Protein AF-A0A8H4UIX2-F1 (afdb_monomer)

Secondary structure (DSSP, 8-state):
-TTTTTSS-TTSHHHHHHHHHHHHHHGGGG------EEEE-S-TTSTTEEE-SSS-EEEE--GGG-EEEEHHHHHSPPGGGS-HHHHHTT--PPPHHHHHHHHHHHHH-HHHHHTTS-SHHHHHHHTTTT-SSHHHHHHHHHHHHHHTT--S-HHHHHHHHHHHTTT-HHHHTT-

Radius of gyration: 17.78 Å; Cα contacts (8 Å, |Δi|>4): 207; chains: 1; bounding box: 48×32×44 Å

Sequence (175 aa):
MLIADGQLYPQFPVNAYLVYKFLKDKAIELSDDEHGFFLKHVDDKGDHLMVDEDPNIIGIIDWQMSRLVPRREAFGLSLVSADMRGLCNGSESLSANDVALSNALREKSTELASYTGDGKMRRFFWGLALETEWSSALPLANGILQAFGEKEPWDTWKEEQLRHCQGDERLLTLL

pLDDT: mean 93.21, std 4.61, range [70.75, 98.31]

Organism: NCBI:txid1053134

Nearest PDB structures (foldseek):
  6cgg-assembly4_D  TM=4.773E-01  e=1.846E+00  Staphylococcus aureus
  6c5u-assembly1_A  TM=4.135E-01  e=1.097E+00  Staphylococcus aureus
  6cgg-assembly1_A  TM=4.854E-01  e=2.158E+00  Staphylococcus aureus
  5iqh-assembly3_C  TM=4.242E-01  e=1.846E+00  Staphylococcus aureus
  4ork-assembly4_D  TM=3.827E-01  e=2.049E+00  Staphylococcus aureus

Foldseek 3Di:
DCLLVCNAQVVCSLLLVLLLVVLVVCVVVQDDPDDAWDWADQVQLCPQFDADPVRDGPDGDDCPPIDTDDLLLRLEDGNNQDPVVCLQQLHFDGHPSLVVSLVVVVVVPVVSSVSSPGCQSVLSVCPQVSDNDVVSSVSSSNSNCVSVPHDDRSVVVSVVSCVVCVVPPSSVSVD

Solvent-accessible surface area (backbone atoms only — not comparable to full-atom values): 10098 Å² total; per-residue (Å²): 101,57,38,71,70,54,75,37,48,68,80,42,32,57,65,52,47,53,54,54,50,50,49,60,67,48,48,65,81,67,58,72,94,67,92,57,71,36,84,30,70,69,77,40,64,51,84,42,55,39,62,56,98,79,74,43,81,77,44,78,58,83,66,89,69,47,43,77,32,50,59,55,67,58,50,22,50,52,57,53,36,49,45,61,70,44,47,53,63,22,50,82,72,79,26,75,47,37,53,51,50,29,51,58,34,37,78,78,34,61,71,56,22,60,37,42,78,54,57,49,61,39,41,66,74,51,51,53,72,84,45,77,45,60,82,64,23,46,32,23,49,50,28,43,42,41,64,75,70,48,80,67,56,67,69,63,46,49,57,52,50,51,64,75,42,72,83,38,67,62,57,60,77,61,113

Mean predicted aligned error: 4.04 Å

Structure (mmCIF, N/CA/C/O backbone):
data_AF-A0A8H4UIX2-F1
#
_entry.id   AF-A0A8H4UIX2-F1
#
loop_
_atom_site.group_PDB
_atom_site.id
_atom_site.type_symbol
_atom_site.label_atom_id
_atom_site.label_alt_id
_atom_site.label_comp_id
_atom_site.label_asym_id
_atom_site.label_entity_id
_atom_site.label_seq_id
_atom_site.pdbx_PDB_ins_code
_atom_site.Cartn_x
_atom_site.Cartn_y
_atom_site.Cartn_z
_atom_site.occupancy
_atom_site.B_iso_or_equiv
_atom_site.auth_seq_id
_atom_site.auth_comp_id
_atom_site.auth_asym_id
_atom_site.auth_atom_id
_atom_site.pdbx_PDB_model_num
ATOM 1 N N . MET A 1 1 ? -16.186 -9.128 7.248 1.00 71.50 1 MET A N 1
ATOM 2 C CA . MET A 1 1 ? -14.936 -8.510 6.727 1.00 71.50 1 MET A CA 1
ATOM 3 C C . MET A 1 1 ? -13.851 -9.205 7.497 1.00 71.50 1 MET A C 1
ATOM 5 O O . MET A 1 1 ? -13.981 -9.208 8.708 1.00 71.50 1 MET A O 1
ATOM 9 N N . LEU A 1 2 ? -12.828 -9.761 6.845 1.00 91.06 2 LEU A N 1
ATOM 10 C CA . LEU A 1 2 ? -11.892 -10.711 7.469 1.00 91.06 2 LEU A CA 1
ATOM 11 C C . LEU A 1 2 ? -11.348 -10.267 8.842 1.00 91.06 2 LEU A C 1
ATOM 13 O O . LEU A 1 2 ? -11.169 -11.100 9.718 1.00 91.06 2 LEU A O 1
ATOM 17 N N . ILE A 1 3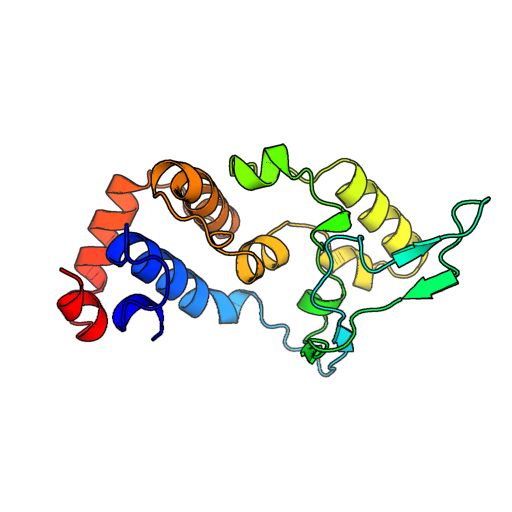 ? -11.158 -8.962 9.050 1.00 94.38 3 ILE A N 1
ATOM 18 C CA . ILE A 1 3 ? -10.761 -8.369 10.338 1.00 94.38 3 ILE A CA 1
ATOM 19 C C . ILE A 1 3 ? -11.854 -8.507 11.411 1.00 94.38 3 ILE A C 1
ATOM 21 O O . ILE A 1 3 ? -11.586 -9.002 12.498 1.00 94.38 3 ILE A O 1
ATOM 25 N N . ALA A 1 4 ? -13.094 -8.110 11.101 1.00 91.25 4 ALA A N 1
ATOM 26 C CA . ALA A 1 4 ? -14.247 -8.258 11.999 1.00 91.25 4 ALA A CA 1
ATOM 27 C C . ALA A 1 4 ? -14.544 -9.729 12.331 1.00 91.25 4 ALA A C 1
ATOM 29 O O . ALA A 1 4 ? -15.014 -10.043 13.416 1.00 91.25 4 ALA A O 1
ATOM 30 N N . ASP A 1 5 ? -14.215 -10.625 11.400 1.00 91.38 5 ASP A N 1
ATOM 31 C CA . ASP A 1 5 ? -14.394 -12.067 11.552 1.00 91.38 5 ASP A CA 1
ATOM 32 C C . ASP A 1 5 ? -13.189 -12.731 12.268 1.00 91.38 5 ASP A C 1
ATOM 34 O O . ASP A 1 5 ? -13.137 -13.955 12.375 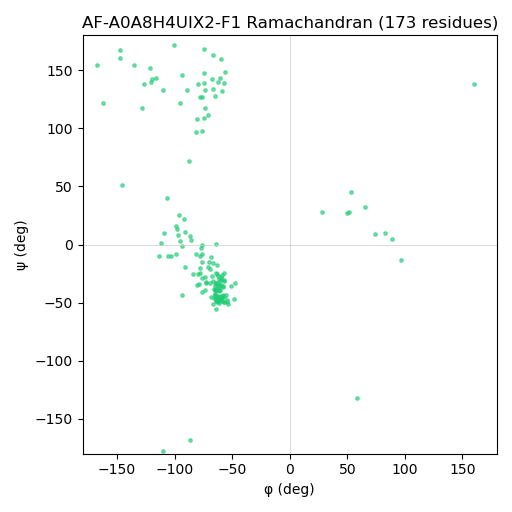1.00 91.38 5 ASP A O 1
ATOM 38 N N . GLY A 1 6 ? -12.197 -11.950 12.724 1.00 90.81 6 GLY A N 1
ATOM 39 C CA . GLY A 1 6 ? -11.020 -12.422 13.467 1.00 90.81 6 GLY A CA 1
ATOM 40 C C . GLY A 1 6 ? -9.956 -13.152 12.636 1.00 90.81 6 GLY A C 1
ATOM 41 O O . GLY A 1 6 ? -9.022 -13.716 13.200 1.00 90.81 6 GLY A O 1
ATOM 42 N N . GLN A 1 7 ? -10.071 -13.158 11.306 1.00 93.94 7 GLN A N 1
ATOM 43 C CA . GLN A 1 7 ? -9.156 -13.871 10.403 1.00 93.94 7 GLN A CA 1
ATOM 44 C C . GLN A 1 7 ? -7.892 -13.071 10.068 1.00 93.94 7 GLN A C 1
ATOM 46 O O . GLN A 1 7 ? -6.870 -13.659 9.725 1.00 93.94 7 GLN A O 1
ATOM 51 N N . LEU A 1 8 ? -7.952 -11.738 10.152 1.00 95.00 8 LEU A N 1
ATOM 52 C CA . LEU A 1 8 ? -6.812 -10.847 9.932 1.00 95.00 8 LEU A CA 1
ATOM 53 C C . LEU A 1 8 ? -6.632 -9.905 11.122 1.00 95.00 8 LEU A C 1
ATOM 55 O O . LEU A 1 8 ? -7.605 -9.341 11.617 1.00 95.00 8 LEU A O 1
ATOM 59 N N . TYR A 1 9 ? -5.376 -9.705 11.527 1.00 96.69 9 TYR A N 1
ATOM 60 C CA . TYR A 1 9 ? -4.970 -8.807 12.615 1.00 96.69 9 TYR A CA 1
ATOM 61 C C . TYR A 1 9 ? -5.684 -9.038 13.965 1.00 96.69 9 TYR A C 1
ATOM 63 O O . TYR A 1 9 ? -6.092 -8.064 14.604 1.00 96.69 9 TYR A O 1
ATOM 71 N N . PRO A 1 10 ? -5.844 -10.291 14.444 1.00 95.75 10 PRO A N 1
ATOM 72 C CA . PRO A 1 10 ? -6.593 -10.569 15.672 1.00 95.75 10 PRO A CA 1
ATOM 73 C C . PRO A 1 10 ? -5.971 -9.952 16.938 1.00 95.75 10 PRO A C 1
ATOM 75 O O . PRO A 1 10 ? -6.660 -9.809 17.942 1.00 95.75 10 PRO A O 1
ATOM 78 N N . GLN A 1 11 ? -4.695 -9.558 16.904 1.00 96.81 11 GLN A N 1
ATOM 79 C CA . GLN A 1 11 ? -3.995 -8.901 18.013 1.00 96.81 11 GLN A CA 1
ATOM 80 C C . GLN A 1 11 ? -4.354 -7.412 18.153 1.00 96.81 11 GLN A C 1
ATOM 82 O O . GLN A 1 11 ? -4.220 -6.843 19.234 1.00 96.81 11 GLN A O 1
ATOM 87 N N . PHE A 1 12 ? -4.803 -6.761 17.076 1.00 97.44 12 PHE A N 1
ATOM 88 C CA . PHE A 1 12 ? -5.169 -5.340 17.068 1.00 97.44 12 PHE A CA 1
ATOM 89 C C . PHE A 1 12 ? -6.345 -5.043 16.116 1.00 97.44 12 PHE A C 1
ATOM 91 O O . PHE A 1 12 ? -6.281 -4.116 15.300 1.00 97.44 12 PHE A O 1
ATOM 98 N N . PRO A 1 13 ? -7.460 -5.788 16.220 1.00 96.81 13 PRO A N 1
ATOM 99 C CA . PRO A 1 13 ? -8.494 -5.816 15.192 1.00 96.81 13 PRO A CA 1
ATOM 100 C C . PRO A 1 13 ? -9.185 -4.461 15.028 1.00 96.81 13 PRO A C 1
ATOM 102 O O . PRO A 1 13 ? -9.462 -4.059 13.904 1.00 96.81 13 PRO A O 1
ATOM 105 N N . VAL A 1 14 ? -9.387 -3.709 16.117 1.00 97.06 14 VAL A N 1
ATOM 106 C CA . VAL A 1 14 ? -9.952 -2.347 16.078 1.00 97.06 14 VAL A CA 1
ATOM 107 C C . VAL A 1 14 ? -9.060 -1.404 15.268 1.00 97.06 14 VAL A C 1
ATOM 109 O O . VAL A 1 14 ? -9.544 -0.714 14.376 1.00 97.06 14 VAL A O 1
ATOM 112 N N . ASN A 1 15 ? -7.751 -1.391 15.535 1.00 98.06 15 ASN A N 1
ATOM 113 C CA . ASN A 1 15 ? -6.819 -0.505 14.835 1.00 98.06 15 ASN A CA 1
ATOM 114 C C . ASN A 1 15 ? -6.765 -0.850 13.340 1.00 98.06 15 ASN A C 1
ATOM 116 O O . ASN A 1 15 ? -6.883 0.037 12.497 1.00 98.06 15 ASN A O 1
ATOM 120 N N . ALA A 1 16 ? -6.658 -2.142 13.013 1.00 97.69 16 ALA A N 1
ATOM 121 C CA . ALA A 1 16 ? -6.673 -2.599 11.629 1.00 97.69 16 ALA A CA 1
ATOM 122 C C . ALA A 1 16 ? -7.999 -2.249 10.935 1.00 97.69 16 ALA A C 1
ATOM 124 O O . ALA A 1 16 ? -7.988 -1.720 9.826 1.00 97.69 16 ALA A O 1
ATOM 125 N N . TYR A 1 17 ? -9.141 -2.477 11.591 1.00 97.38 17 TYR A N 1
ATOM 126 C CA . TYR A 1 17 ? -10.462 -2.150 11.050 1.00 97.38 17 TYR A CA 1
ATOM 127 C C . TYR A 1 17 ? -10.542 -0.681 10.632 1.00 97.38 17 TYR A C 1
ATOM 129 O O . TYR A 1 17 ? -10.968 -0.393 9.516 1.00 97.38 17 TYR A O 1
ATOM 137 N N . LEU A 1 18 ? -10.100 0.239 11.496 1.00 97.56 18 LEU A N 1
ATOM 138 C CA . LEU A 1 18 ? -10.127 1.674 11.208 1.00 97.56 18 LEU A CA 1
ATOM 139 C C . LEU A 1 18 ? -9.245 2.034 10.005 1.00 97.56 18 LEU A C 1
ATOM 141 O O . LEU A 1 18 ? -9.707 2.756 9.123 1.00 97.56 18 LEU A O 1
ATOM 145 N N . VAL A 1 19 ? -8.025 1.488 9.909 1.00 97.75 19 VAL A N 1
ATOM 146 C CA . VAL A 1 19 ? -7.137 1.722 8.751 1.00 97.75 19 VAL A CA 1
ATOM 147 C C . VAL A 1 19 ? -7.767 1.215 7.456 1.00 97.75 19 VAL A C 1
ATOM 149 O O . VAL A 1 19 ? -7.790 1.930 6.458 1.00 97.75 19 VAL A O 1
ATOM 152 N N . TYR A 1 20 ? -8.306 -0.006 7.444 1.00 96.94 20 TYR A N 1
ATOM 153 C CA . TYR A 1 20 ? -8.890 -0.573 6.226 1.00 96.94 20 TYR A CA 1
ATOM 154 C C . TYR A 1 20 ? -10.236 0.059 5.861 1.00 96.94 20 TYR A C 1
ATOM 156 O O . TYR A 1 20 ? -10.564 0.138 4.677 1.00 96.94 20 TYR A O 1
ATOM 164 N N . LYS A 1 21 ? -11.000 0.559 6.841 1.00 95.44 21 LYS A N 1
ATOM 165 C CA . LYS A 1 21 ? -12.169 1.407 6.584 1.00 95.44 21 LYS A CA 1
ATOM 166 C C . LYS A 1 21 ? -11.741 2.717 5.921 1.00 95.44 21 LYS A C 1
ATOM 168 O O . LYS A 1 21 ? -12.289 3.059 4.880 1.00 95.44 21 LYS A O 1
ATOM 173 N N . PHE A 1 22 ? -10.716 3.379 6.457 1.00 96.38 22 PHE A N 1
ATOM 174 C CA . PHE A 1 22 ? -10.146 4.588 5.865 1.00 96.38 22 PHE A CA 1
ATOM 175 C C . PHE A 1 22 ? -9.665 4.353 4.429 1.00 96.38 22 PHE A C 1
ATOM 177 O O . PHE A 1 22 ? -10.067 5.075 3.522 1.00 96.38 22 PHE A O 1
ATOM 184 N N . LEU A 1 23 ? -8.876 3.301 4.185 1.00 96.75 23 LEU A N 1
ATOM 185 C CA . LEU A 1 23 ? -8.441 2.936 2.835 1.00 96.75 23 LEU A CA 1
ATOM 186 C C . LEU A 1 23 ? -9.635 2.691 1.910 1.00 96.75 23 LEU A C 1
ATOM 188 O O . LEU A 1 23 ? -9.661 3.208 0.799 1.00 96.75 23 LEU A O 1
ATOM 192 N N . LYS A 1 24 ? -10.654 1.955 2.367 1.00 94.75 24 LYS A N 1
ATOM 193 C CA . LYS A 1 24 ? -11.873 1.729 1.585 1.00 94.75 24 LYS A CA 1
ATOM 194 C C . LYS A 1 24 ? -12.527 3.048 1.159 1.00 94.75 24 LYS A C 1
ATOM 196 O O . LYS A 1 24 ? -12.920 3.161 0.001 1.00 94.75 24 LYS A O 1
ATOM 201 N N . ASP A 1 25 ? -12.611 4.027 2.053 1.00 94.00 25 ASP A N 1
ATOM 202 C CA . ASP A 1 25 ? -13.192 5.340 1.749 1.00 94.00 25 ASP A CA 1
ATOM 203 C C . ASP A 1 25 ? -12.303 6.140 0.774 1.00 94.00 25 ASP A C 1
ATOM 205 O O . ASP A 1 25 ? -12.807 6.836 -0.109 1.00 94.00 25 ASP A O 1
ATOM 209 N N . LYS A 1 26 ? -10.977 5.966 0.853 1.00 94.62 26 LYS A N 1
ATOM 210 C CA . LYS A 1 26 ? -9.986 6.581 -0.047 1.00 94.62 26 LYS A CA 1
ATOM 211 C C . LYS A 1 26 ? -9.851 5.908 -1.413 1.00 94.62 26 LYS A C 1
ATOM 213 O O . LYS A 1 26 ? -9.229 6.483 -2.303 1.00 94.62 26 LYS A O 1
ATOM 218 N N . ALA A 1 27 ? -10.453 4.738 -1.628 1.00 92.50 27 ALA A N 1
ATOM 219 C CA . ALA A 1 27 ? -10.367 4.021 -2.902 1.00 92.50 27 ALA A CA 1
ATOM 220 C C . ALA A 1 27 ? -10.869 4.860 -4.094 1.00 92.50 27 ALA A C 1
ATOM 222 O O . ALA A 1 27 ? -10.340 4.738 -5.196 1.00 92.50 27 ALA A O 1
ATOM 223 N N . ILE A 1 28 ? -11.844 5.748 -3.867 1.00 89.06 28 ILE A N 1
ATOM 224 C CA . ILE A 1 28 ? -12.376 6.649 -4.900 1.00 89.06 28 ILE A CA 1
ATOM 225 C C . ILE A 1 28 ? -11.308 7.652 -5.364 1.00 89.06 28 ILE A C 1
ATOM 227 O O . ILE A 1 28 ? -11.206 7.907 -6.558 1.00 89.06 28 ILE A O 1
ATOM 231 N N . GLU A 1 29 ? -10.462 8.163 -4.461 1.00 89.81 29 GLU A N 1
ATOM 232 C CA . GLU A 1 29 ? -9.366 9.092 -4.803 1.00 89.81 29 GLU A CA 1
ATOM 233 C C . GLU A 1 29 ? -8.267 8.436 -5.656 1.00 89.81 29 GLU A C 1
ATOM 235 O O . GLU A 1 29 ? -7.417 9.125 -6.227 1.00 89.81 29 GLU A O 1
ATOM 240 N N . LEU A 1 30 ? -8.249 7.102 -5.701 1.00 88.50 30 LEU A N 1
ATOM 241 C CA . LEU A 1 30 ? -7.312 6.296 -6.480 1.00 88.50 30 LEU A CA 1
ATOM 242 C C . LEU A 1 30 ? -7.888 5.810 -7.809 1.00 88.50 30 LEU A C 1
ATOM 244 O O . LEU A 1 30 ? -7.147 5.252 -8.617 1.00 88.50 30 LEU A O 1
ATOM 248 N N . SER A 1 31 ? -9.186 6.012 -8.033 1.00 83.50 31 SER A N 1
ATOM 249 C CA . SER A 1 31 ? -9.820 5.701 -9.305 1.00 83.50 31 SER A CA 1
ATOM 250 C C . SER A 1 31 ? -9.411 6.737 -10.345 1.00 83.50 31 SER A C 1
ATOM 252 O O . SER A 1 31 ? -9.486 7.936 -10.088 1.00 83.50 31 SER A O 1
ATOM 254 N N . ASP A 1 32 ? -9.024 6.272 -11.529 1.00 79.06 32 ASP A N 1
ATOM 255 C CA . ASP A 1 32 ? -8.924 7.128 -12.708 1.00 79.06 32 ASP A CA 1
ATOM 256 C C . ASP A 1 32 ? -10.241 7.046 -13.489 1.00 79.06 32 ASP A C 1
ATOM 258 O O . ASP A 1 32 ? -10.850 5.976 -13.569 1.00 79.06 32 ASP A O 1
ATOM 262 N N . ASP A 1 33 ? -10.654 8.148 -14.116 1.00 75.06 33 ASP A N 1
ATOM 263 C CA . ASP A 1 33 ? -11.804 8.177 -15.038 1.00 75.06 33 ASP A CA 1
ATOM 264 C C . ASP A 1 33 ? -11.474 7.567 -16.416 1.00 75.06 33 ASP A C 1
ATOM 266 O O . ASP A 1 33 ? -12.313 7.515 -17.319 1.00 75.06 33 ASP A O 1
ATOM 270 N N . GLU A 1 34 ? -10.236 7.110 -16.611 1.00 72.00 34 GLU A N 1
ATOM 271 C CA . GLU A 1 34 ? -9.767 6.601 -17.890 1.00 72.00 34 GLU A CA 1
ATOM 272 C C . GLU A 1 34 ? -10.304 5.209 -18.224 1.00 72.00 34 GLU A C 1
ATOM 274 O O . GLU A 1 34 ? -10.328 4.277 -17.417 1.00 72.00 34 GLU A O 1
ATOM 279 N N . HIS A 1 35 ? -10.673 5.038 -19.491 1.00 70.75 35 HIS A N 1
ATOM 280 C CA . HIS A 1 35 ? -11.099 3.757 -20.027 1.00 70.75 35 HIS A CA 1
ATOM 281 C C . HIS A 1 35 ? -9.882 2.885 -20.359 1.00 70.75 35 HIS A C 1
ATOM 283 O O . HIS A 1 35 ? -9.171 3.124 -21.335 1.00 70.75 35 HIS A O 1
ATOM 289 N N . GLY A 1 36 ? -9.652 1.840 -19.567 1.00 85.56 36 GLY A N 1
ATOM 290 C CA . GLY A 1 36 ? -8.660 0.816 -19.883 1.00 85.56 36 GLY A CA 1
ATOM 291 C C . GLY A 1 36 ? -8.230 0.013 -18.666 1.00 85.56 36 GLY A C 1
ATOM 292 O O . GLY A 1 36 ? -7.979 0.565 -17.600 1.00 85.56 36 GLY A O 1
ATOM 293 N N . PHE A 1 37 ? -8.107 -1.298 -18.852 1.00 91.56 37 PHE A N 1
ATOM 294 C CA . PHE A 1 37 ? -7.550 -2.194 -17.849 1.00 91.56 37 PHE A CA 1
ATOM 295 C C . PHE A 1 37 ? -6.263 -2.822 -18.368 1.00 91.56 37 PHE A C 1
ATOM 297 O O . PHE A 1 37 ? -6.154 -3.159 -19.547 1.00 91.56 37 PHE A O 1
ATOM 304 N N . PHE A 1 38 ? -5.307 -3.000 -17.468 1.00 92.69 38 PHE A N 1
ATOM 305 C CA . PHE A 1 38 ? -3.985 -3.539 -17.753 1.00 92.69 38 PHE A CA 1
ATOM 306 C C . PHE A 1 38 ? -3.776 -4.809 -16.943 1.00 92.69 38 PHE A C 1
ATOM 308 O O . PHE A 1 38 ? -4.198 -4.887 -15.791 1.00 92.69 38 PHE A O 1
ATOM 315 N N . LEU A 1 39 ? -3.117 -5.804 -17.530 1.00 94.12 39 LEU A N 1
ATOM 316 C CA . LEU A 1 39 ? -2.697 -6.983 -16.784 1.00 94.12 39 LEU A CA 1
ATOM 317 C C . LEU A 1 39 ? -1.517 -6.601 -15.882 1.00 94.12 39 LEU A C 1
ATOM 319 O O . LEU A 1 39 ? -0.462 -6.225 -16.387 1.00 94.12 39 LEU A O 1
ATOM 323 N N . LYS A 1 40 ? -1.691 -6.707 -14.562 1.00 92.31 40 LYS A N 1
ATOM 324 C CA . LYS A 1 40 ? -0.636 -6.462 -13.572 1.00 92.31 40 LYS A CA 1
ATOM 325 C C . LYS A 1 40 ? -0.210 -7.761 -12.895 1.00 92.31 40 LYS A C 1
ATOM 327 O O . LYS A 1 40 ? -1.051 -8.528 -12.421 1.00 92.31 40 LYS A O 1
ATOM 332 N N . HIS A 1 41 ? 1.104 -7.958 -12.803 1.00 92.00 41 HIS A N 1
ATOM 333 C CA . HIS A 1 41 ? 1.709 -8.906 -11.875 1.00 92.00 41 HIS A CA 1
ATOM 334 C C . HIS A 1 41 ? 1.640 -8.307 -10.468 1.00 92.00 41 HIS A C 1
ATOM 336 O O . HIS A 1 41 ? 2.283 -7.297 -10.196 1.00 92.00 41 HIS A O 1
ATOM 342 N N . VAL A 1 42 ? 0.792 -8.856 -9.599 1.00 86.06 42 VAL A N 1
ATOM 343 C CA . VAL A 1 42 ? 0.553 -8.259 -8.271 1.00 86.06 42 VAL A CA 1
ATOM 344 C C . VAL A 1 42 ? 1.659 -8.563 -7.275 1.00 86.06 42 VAL A C 1
ATOM 346 O O . VAL A 1 42 ? 1.780 -7.857 -6.279 1.00 86.06 42 VAL A O 1
ATOM 349 N N . ASP A 1 43 ? 2.447 -9.604 -7.536 1.00 85.56 43 ASP A N 1
ATOM 350 C CA . ASP A 1 43 ? 3.584 -9.933 -6.700 1.00 85.56 43 ASP A CA 1
ATOM 351 C C . ASP A 1 43 ? 4.824 -9.160 -7.163 1.00 85.56 43 ASP A C 1
ATOM 353 O O . ASP A 1 43 ? 5.700 -9.697 -7.829 1.00 85.56 43 ASP A O 1
ATOM 357 N N . ASP A 1 44 ? 4.843 -7.850 -6.918 1.00 85.81 44 ASP A N 1
ATOM 358 C CA . ASP A 1 44 ? 5.763 -6.905 -7.561 1.00 85.81 44 ASP A CA 1
ATOM 359 C C . ASP A 1 44 ? 7.032 -6.585 -6.742 1.00 85.81 44 ASP A C 1
ATOM 361 O O . ASP A 1 44 ? 7.661 -5.545 -6.941 1.00 85.81 44 ASP A O 1
ATOM 365 N N . LYS A 1 45 ? 7.445 -7.504 -5.853 1.00 88.75 45 LYS A N 1
ATOM 366 C CA . LYS A 1 45 ? 8.651 -7.409 -4.992 1.00 88.75 45 LYS A CA 1
ATOM 367 C C . LYS A 1 45 ? 9.976 -7.790 -5.678 1.00 88.75 45 LYS A C 1
ATOM 369 O O . LYS A 1 45 ? 11.042 -7.539 -5.124 1.00 88.75 45 LYS A O 1
ATOM 374 N N . GLY A 1 46 ? 9.915 -8.321 -6.899 1.00 89.88 46 GLY A N 1
ATOM 375 C CA . GLY A 1 46 ? 11.067 -8.522 -7.793 1.00 89.88 46 GLY A CA 1
ATOM 376 C C . GLY A 1 46 ? 11.694 -9.921 -7.794 1.00 89.88 46 GLY A C 1
ATOM 377 O O . GLY A 1 46 ? 12.429 -10.239 -8.721 1.00 89.88 46 GLY A O 1
ATOM 378 N N . ASP A 1 47 ? 11.372 -10.780 -6.827 1.00 91.94 47 ASP A N 1
ATOM 379 C CA . ASP A 1 47 ? 11.832 -12.181 -6.754 1.00 91.94 47 ASP A CA 1
ATOM 380 C C . ASP A 1 47 ? 11.214 -13.104 -7.823 1.00 91.94 47 ASP A C 1
ATOM 382 O O . ASP A 1 47 ? 11.746 -14.171 -8.115 1.00 91.94 47 ASP A O 1
ATOM 386 N N . HIS A 1 48 ? 10.139 -12.652 -8.464 1.00 92.44 48 HIS A N 1
ATOM 387 C CA . HIS A 1 48 ? 9.495 -13.281 -9.618 1.00 92.44 48 HIS A CA 1
ATOM 388 C C . HIS A 1 48 ? 10.239 -13.056 -10.955 1.00 92.44 48 HIS A C 1
ATOM 390 O O . HIS A 1 48 ? 9.807 -13.567 -11.994 1.00 92.44 48 HIS A O 1
ATOM 396 N N . LEU A 1 49 ? 11.331 -12.278 -10.965 1.00 93.81 49 LEU A N 1
ATOM 397 C CA . LEU A 1 49 ? 12.135 -11.999 -12.159 1.00 93.81 49 LEU A CA 1
ATOM 398 C C . LEU A 1 49 ? 13.325 -12.960 -12.255 1.00 93.81 49 LEU A C 1
ATOM 400 O O . LEU A 1 49 ? 14.187 -12.999 -11.380 1.00 93.81 49 LEU A O 1
ATOM 404 N N . MET A 1 50 ? 13.408 -13.698 -13.360 1.00 96.06 50 MET A N 1
ATOM 405 C CA . MET A 1 50 ? 14.572 -14.524 -13.683 1.00 96.06 50 MET A CA 1
ATOM 406 C C . MET A 1 50 ? 15.582 -13.701 -14.478 1.00 96.06 50 MET A C 1
ATOM 408 O O . MET A 1 50 ? 15.204 -13.065 -15.466 1.00 96.06 50 MET A O 1
ATOM 412 N N . VAL A 1 51 ? 16.856 -13.762 -14.088 1.00 96.62 51 VAL A N 1
ATOM 413 C CA . VAL A 1 51 ? 17.953 -13.058 -14.767 1.00 96.62 51 VAL A CA 1
ATOM 414 C C . VAL A 1 51 ? 19.031 -14.017 -15.269 1.00 96.62 51 VAL A C 1
ATOM 416 O O . VAL A 1 51 ? 19.205 -15.098 -14.704 1.00 96.62 51 VAL A O 1
ATOM 419 N N . ASP A 1 52 ? 19.726 -13.634 -16.339 1.00 97.06 52 ASP A N 1
ATOM 420 C CA . ASP A 1 52 ? 20.940 -14.313 -16.808 1.00 97.06 52 ASP A CA 1
ATOM 421 C C . ASP A 1 52 ? 22.212 -13.786 -16.106 1.00 97.06 52 ASP A C 1
ATOM 423 O O . ASP A 1 52 ? 22.141 -13.089 -15.091 1.00 97.06 52 ASP A O 1
ATOM 427 N N . GLU A 1 53 ? 23.390 -14.161 -16.619 1.00 97.12 53 GLU A N 1
ATOM 428 C CA . GLU A 1 53 ? 24.694 -13.721 -16.097 1.00 97.12 53 GLU A CA 1
ATOM 429 C C . GLU A 1 53 ? 24.973 -12.222 -16.345 1.00 97.12 53 GLU A C 1
ATOM 431 O O . GLU A 1 53 ? 25.777 -11.629 -15.624 1.00 97.12 53 GLU A O 1
ATOM 436 N N . ASP A 1 54 ? 24.282 -11.608 -17.315 1.00 96.06 54 ASP A N 1
ATOM 437 C CA . ASP A 1 54 ? 24.425 -10.216 -17.767 1.00 96.06 54 ASP A CA 1
ATOM 438 C C . ASP A 1 54 ? 23.236 -9.332 -17.302 1.00 96.06 54 ASP A C 1
ATOM 440 O O . ASP A 1 54 ? 22.813 -8.399 -17.989 1.00 96.06 54 ASP A O 1
ATOM 444 N N . PRO A 1 55 ? 22.760 -9.536 -16.064 1.00 91.12 55 PRO A N 1
ATOM 445 C CA . PRO A 1 55 ? 21.482 -9.065 -15.501 1.00 91.12 55 PRO A CA 1
ATOM 446 C C . PRO A 1 55 ? 20.269 -8.829 -16.417 1.00 91.12 55 PRO A C 1
ATOM 448 O O . PRO A 1 55 ? 19.406 -8.010 -16.078 1.00 91.12 55 PRO A O 1
ATOM 451 N N . ASN A 1 56 ? 20.138 -9.523 -17.547 1.00 95.56 56 ASN A N 1
ATOM 452 C CA . ASN A 1 56 ? 18.968 -9.365 -18.407 1.00 95.56 56 ASN A CA 1
ATOM 453 C C . ASN A 1 56 ? 17.796 -10.161 -17.842 1.00 95.56 56 ASN A C 1
ATOM 455 O O . ASN A 1 56 ? 17.956 -11.312 -17.444 1.00 95.56 56 ASN A O 1
ATOM 459 N N . ILE A 1 57 ? 16.594 -9.583 -17.865 1.00 95.06 57 ILE A N 1
ATOM 460 C CA . ILE A 1 57 ? 15.371 -10.308 -17.502 1.00 95.06 57 ILE A CA 1
ATOM 461 C C . ILE A 1 57 ? 15.066 -11.331 -18.605 1.00 95.06 57 ILE A C 1
ATOM 463 O O . ILE A 1 57 ? 14.693 -10.956 -19.717 1.00 95.06 57 ILE A O 1
ATOM 467 N N . ILE A 1 58 ? 15.196 -12.619 -18.286 1.00 97.56 58 ILE A N 1
ATOM 468 C CA . ILE A 1 58 ? 14.960 -13.746 -19.207 1.00 97.56 58 ILE A CA 1
ATOM 469 C C . ILE A 1 58 ? 13.622 -14.454 -18.969 1.00 97.56 58 ILE A C 1
ATOM 471 O O . ILE A 1 58 ? 13.202 -15.282 -19.777 1.00 97.56 58 ILE A O 1
ATOM 475 N N . GLY A 1 59 ? 12.937 -14.139 -17.871 1.00 95.94 59 GLY A N 1
ATOM 476 C CA . GLY A 1 59 ? 11.653 -14.742 -17.536 1.00 95.94 59 GLY A CA 1
ATOM 477 C C . GLY A 1 59 ? 10.928 -14.009 -16.414 1.00 95.94 59 GLY A C 1
ATOM 478 O O . GLY A 1 59 ? 11.549 -13.357 -15.577 1.00 95.94 59 GLY A O 1
ATOM 479 N N . ILE A 1 60 ? 9.601 -14.138 -16.413 1.00 95.06 60 ILE A N 1
ATOM 480 C CA . ILE A 1 60 ? 8.705 -13.640 -15.365 1.00 95.06 60 ILE A CA 1
ATOM 481 C C . ILE A 1 60 ? 7.815 -14.814 -14.955 1.00 95.06 60 ILE A C 1
ATOM 483 O O . ILE A 1 60 ? 7.076 -15.337 -15.795 1.00 95.06 60 ILE A O 1
ATOM 487 N N . ILE A 1 61 ? 7.908 -15.243 -13.699 1.00 94.75 61 ILE A N 1
ATOM 488 C CA . ILE A 1 61 ? 7.161 -16.386 -13.144 1.00 94.75 61 ILE A CA 1
ATOM 489 C C . ILE A 1 61 ? 6.098 -15.916 -12.139 1.00 94.75 61 ILE A C 1
ATOM 491 O O . ILE A 1 61 ? 5.910 -14.721 -11.983 1.00 94.75 61 ILE A O 1
ATOM 495 N N . ASP A 1 62 ? 5.369 -16.844 -11.508 1.00 93.62 62 ASP A N 1
ATOM 496 C CA . ASP A 1 62 ? 4.392 -16.575 -10.432 1.00 93.62 62 ASP A CA 1
ATOM 497 C C . ASP A 1 62 ? 3.136 -15.753 -10.797 1.00 93.62 62 ASP A C 1
ATOM 499 O O . ASP A 1 62 ? 2.485 -15.123 -9.964 1.00 93.62 62 ASP A O 1
ATOM 503 N N . TRP A 1 63 ? 2.660 -15.906 -12.036 1.00 93.19 63 TRP A N 1
ATOM 504 C CA . TRP A 1 63 ? 1.460 -15.238 -12.572 1.00 93.19 63 TRP A CA 1
ATOM 505 C C . TRP A 1 63 ? 0.106 -15.596 -11.918 1.00 93.19 63 TRP A C 1
ATOM 507 O O . TRP A 1 63 ? -0.928 -15.067 -12.337 1.00 93.19 63 TRP A O 1
ATOM 517 N N . GLN A 1 64 ? 0.069 -16.477 -10.910 1.00 92.81 64 GLN A N 1
ATOM 518 C CA . GLN A 1 64 ? -1.162 -17.048 -10.333 1.00 92.81 64 GLN A CA 1
ATOM 519 C C . GLN A 1 64 ? -2.135 -16.001 -9.764 1.00 92.81 64 GLN A C 1
ATOM 521 O O . GLN A 1 64 ? -3.337 -16.250 -9.730 1.00 92.81 64 GLN A O 1
ATOM 526 N N . MET A 1 65 ? -1.626 -14.839 -9.345 1.00 88.94 65 MET A N 1
ATOM 527 C CA . MET A 1 65 ? -2.423 -13.749 -8.763 1.00 88.94 65 MET A CA 1
ATOM 528 C C . MET A 1 65 ? -2.554 -12.531 -9.688 1.00 88.94 65 MET A C 1
ATOM 530 O O . MET A 1 65 ? -3.014 -11.469 -9.265 1.00 88.94 65 MET A O 1
ATOM 534 N N . SER A 1 66 ? -2.139 -12.657 -10.951 1.00 93.12 66 SER A N 1
ATOM 535 C CA . SER A 1 66 ? -2.270 -11.569 -11.918 1.00 93.12 66 SER A CA 1
ATOM 536 C C . SER A 1 66 ? -3.731 -11.164 -12.122 1.00 93.12 66 SER A C 1
ATOM 538 O O . SER A 1 66 ? -4.645 -11.990 -12.097 1.00 93.12 66 SER A O 1
ATOM 540 N N . ARG A 1 67 ? -3.963 -9.862 -12.300 1.00 93.81 67 ARG A N 1
ATOM 541 C CA . ARG A 1 67 ? -5.314 -9.315 -12.475 1.00 93.81 67 ARG A CA 1
ATOM 542 C C . ARG A 1 67 ? -5.330 -8.108 -13.395 1.00 93.81 67 ARG A C 1
ATOM 544 O O . ARG A 1 67 ? -4.307 -7.466 -13.623 1.00 93.81 67 ARG A O 1
ATOM 551 N N . LEU A 1 68 ? -6.519 -7.816 -13.912 1.00 93.62 68 LEU A N 1
ATOM 552 C CA . LEU A 1 68 ? -6.799 -6.590 -14.643 1.00 93.62 68 LEU A CA 1
ATOM 553 C C . LEU A 1 68 ? -6.979 -5.437 -13.656 1.00 93.62 68 LEU A C 1
ATOM 555 O O . LEU A 1 68 ? -7.770 -5.542 -12.718 1.00 93.62 68 LEU A O 1
ATOM 559 N N . VAL A 1 69 ? -6.239 -4.352 -13.867 1.00 91.81 69 VAL A N 1
ATOM 560 C CA . VAL A 1 69 ? -6.214 -3.195 -12.967 1.00 91.81 69 VAL A CA 1
ATOM 561 C C . VAL A 1 69 ? -6.301 -1.878 -13.742 1.00 91.81 69 VAL A C 1
ATOM 563 O O . VAL A 1 69 ? -5.909 -1.843 -14.914 1.00 91.81 69 VAL A O 1
ATOM 566 N N . PRO A 1 70 ? -6.800 -0.793 -13.123 1.00 91.00 70 PRO A N 1
ATOM 567 C CA . PRO A 1 70 ? -6.753 0.543 -13.712 1.00 91.00 70 PRO A CA 1
ATOM 568 C C . PRO A 1 70 ? -5.319 1.005 -13.987 1.00 91.00 70 PRO A C 1
ATOM 570 O O . PRO A 1 70 ? -4.361 0.522 -13.375 1.00 91.00 70 PRO A O 1
ATOM 573 N N . ARG A 1 71 ? -5.171 1.985 -14.882 1.00 90.69 71 ARG A N 1
ATOM 574 C CA . ARG A 1 71 ? -3.866 2.492 -15.329 1.00 90.69 71 ARG A CA 1
ATOM 575 C C . ARG A 1 71 ? -2.971 2.931 -14.171 1.00 90.69 71 ARG A C 1
ATOM 577 O O . ARG A 1 71 ? -1.842 2.451 -14.072 1.00 90.69 71 ARG A O 1
ATOM 584 N N . ARG A 1 72 ? -3.484 3.750 -13.249 1.00 91.25 72 ARG A N 1
ATOM 585 C CA . ARG A 1 72 ? -2.734 4.189 -12.066 1.00 91.25 72 ARG A CA 1
ATOM 586 C C . ARG A 1 72 ? -2.223 3.061 -11.184 1.00 91.25 72 ARG A C 1
ATOM 588 O O . ARG A 1 72 ? -1.172 3.206 -10.569 1.00 91.25 72 ARG A O 1
ATOM 595 N N . GLU A 1 73 ? -2.913 1.926 -11.124 1.00 91.50 73 GLU A N 1
ATOM 596 C CA . GLU A 1 73 ? -2.400 0.768 -10.393 1.00 91.50 73 GLU A CA 1
ATOM 597 C C . GLU A 1 73 ? -1.298 0.041 -11.168 1.00 91.50 73 GLU A C 1
ATOM 599 O O . GLU A 1 73 ? -0.312 -0.400 -10.570 1.00 91.50 73 GLU A O 1
ATOM 604 N N . ALA A 1 74 ? -1.468 -0.098 -12.482 1.00 91.62 74 ALA A N 1
ATOM 605 C CA . ALA A 1 74 ? -0.527 -0.798 -13.350 1.00 91.62 74 ALA A CA 1
ATOM 606 C C . ALA A 1 74 ? 0.834 -0.100 -13.438 1.00 91.62 74 ALA A C 1
ATOM 608 O O . ALA A 1 74 ? 1.859 -0.775 -13.458 1.00 91.62 74 ALA A O 1
ATOM 609 N N . PHE A 1 75 ? 0.831 1.234 -13.480 1.00 91.25 75 PHE A N 1
ATOM 610 C CA . PHE A 1 75 ? 2.034 2.053 -13.674 1.00 91.25 75 PHE A CA 1
ATOM 611 C C . PHE A 1 75 ? 2.433 2.865 -12.438 1.00 91.25 75 PHE A C 1
ATOM 613 O O . PHE A 1 75 ? 3.409 3.613 -12.476 1.00 91.25 75 PHE A O 1
ATOM 620 N N . GLY A 1 76 ? 1.689 2.718 -11.340 1.00 92.19 76 GLY A N 1
ATOM 621 C CA . GLY A 1 76 ? 2.091 3.227 -10.038 1.00 92.19 76 GLY A CA 1
ATOM 622 C C . GLY A 1 76 ? 3.317 2.492 -9.496 1.00 92.19 76 GLY A C 1
ATOM 623 O O . GLY A 1 76 ? 3.673 1.400 -9.941 1.00 92.19 76 GLY A O 1
ATOM 624 N N . LEU A 1 77 ? 3.961 3.099 -8.504 1.00 94.06 77 LEU A N 1
ATOM 625 C CA . LEU A 1 77 ? 5.145 2.537 -7.861 1.00 94.06 77 LEU A CA 1
ATOM 626 C C . LEU A 1 77 ? 4.872 1.149 -7.234 1.00 94.06 77 LEU A C 1
ATOM 628 O O . LEU A 1 77 ? 3.905 0.978 -6.491 1.00 94.06 77 LEU A O 1
ATOM 632 N N . SER A 1 78 ? 5.753 0.180 -7.499 1.00 90.31 78 SER A N 1
ATOM 633 C CA . SER A 1 78 ? 5.699 -1.225 -7.038 1.00 90.31 78 SER A CA 1
ATOM 634 C C . SER A 1 78 ? 6.617 -1.486 -5.840 1.00 90.31 78 SER A C 1
ATOM 636 O O . SER A 1 78 ? 7.400 -0.613 -5.477 1.00 90.31 78 SER A O 1
ATOM 638 N N . LEU A 1 79 ? 6.570 -2.653 -5.191 1.00 92.88 79 LEU A N 1
ATOM 639 C CA . LEU A 1 79 ? 7.475 -2.943 -4.066 1.00 92.88 79 LEU A CA 1
ATOM 640 C C . LEU A 1 79 ? 8.953 -3.054 -4.478 1.00 92.88 79 LEU A C 1
ATOM 642 O O . LEU A 1 79 ? 9.815 -2.646 -3.704 1.00 92.88 79 LEU A O 1
ATOM 646 N N . VAL A 1 80 ? 9.265 -3.519 -5.693 1.00 92.75 80 VAL A N 1
ATOM 647 C CA . VAL A 1 80 ? 10.656 -3.695 -6.165 1.00 92.75 80 VAL A CA 1
ATOM 648 C C . VAL A 1 80 ? 11.470 -2.394 -6.178 1.00 92.75 80 VAL A C 1
ATOM 650 O O . VAL A 1 80 ? 12.682 -2.418 -5.972 1.00 92.75 80 VAL A O 1
ATOM 653 N N . SER A 1 81 ? 10.826 -1.240 -6.382 1.00 94.44 81 SER A N 1
ATOM 654 C CA . SER A 1 81 ? 11.504 0.059 -6.355 1.00 94.44 81 SER A CA 1
ATOM 655 C C . SER A 1 81 ? 11.462 0.737 -4.981 1.00 94.44 81 SER A C 1
ATOM 657 O O . SER A 1 81 ? 12.040 1.806 -4.818 1.00 94.44 81 SER A O 1
ATOM 659 N N . ALA A 1 82 ? 10.826 0.151 -3.966 1.00 95.31 82 ALA A N 1
ATOM 660 C CA . ALA A 1 82 ? 10.710 0.769 -2.649 1.00 95.31 82 ALA A CA 1
ATOM 661 C C . ALA A 1 82 ? 12.025 0.718 -1.846 1.00 95.31 82 ALA A C 1
ATOM 663 O O . ALA A 1 82 ? 12.762 -0.265 -1.882 1.00 95.31 82 ALA A O 1
ATOM 664 N N . ASP A 1 83 ? 12.274 1.740 -1.019 1.00 95.38 83 ASP A N 1
ATOM 665 C CA . ASP A 1 83 ? 13.126 1.562 0.163 1.00 95.38 83 ASP A CA 1
ATOM 666 C C . ASP A 1 83 ? 12.298 0.836 1.226 1.00 95.38 83 ASP A C 1
ATOM 668 O O . ASP A 1 83 ? 11.508 1.459 1.934 1.00 95.38 83 ASP A O 1
ATOM 672 N N . MET A 1 84 ? 12.458 -0.485 1.326 1.00 93.38 84 MET A N 1
ATOM 673 C CA . MET A 1 84 ? 11.668 -1.305 2.248 1.00 93.38 84 MET A CA 1
ATOM 674 C C . MET A 1 84 ? 11.820 -0.864 3.702 1.00 93.38 84 MET A C 1
ATOM 676 O O . MET A 1 84 ? 10.841 -0.858 4.444 1.00 93.38 84 MET A O 1
ATOM 680 N N . ARG A 1 85 ? 13.015 -0.429 4.119 1.00 94.88 85 ARG A N 1
ATOM 681 C CA . ARG A 1 85 ? 13.224 0.043 5.491 1.00 94.88 85 ARG A CA 1
ATOM 682 C C . ARG A 1 85 ? 12.474 1.348 5.728 1.00 94.88 85 ARG A C 1
ATOM 684 O O . ARG A 1 85 ? 11.831 1.494 6.766 1.00 94.88 85 ARG A O 1
ATOM 691 N N . GLY A 1 86 ? 12.554 2.292 4.795 1.00 95.44 86 GLY A N 1
ATOM 692 C CA . GLY A 1 86 ? 11.790 3.536 4.854 1.00 95.44 86 GLY A CA 1
ATOM 693 C C . GLY A 1 86 ? 10.282 3.278 4.852 1.00 95.44 86 GLY A C 1
ATOM 694 O O . GLY A 1 86 ? 9.566 3.814 5.695 1.00 95.44 86 GLY A O 1
ATOM 695 N N . LEU A 1 87 ? 9.813 2.399 3.965 1.00 94.81 87 LEU A N 1
ATOM 696 C CA . LEU A 1 87 ? 8.404 2.054 3.802 1.00 94.81 87 LEU A CA 1
ATOM 697 C C . LEU A 1 87 ? 7.825 1.405 5.071 1.00 94.81 87 LEU A C 1
ATOM 699 O O . LEU A 1 87 ? 6.794 1.879 5.555 1.00 94.81 87 LEU A O 1
ATOM 703 N N . CYS A 1 88 ? 8.518 0.409 5.649 1.00 95.00 88 CYS A N 1
ATOM 704 C CA . CYS A 1 88 ? 8.165 -0.223 6.929 1.00 95.00 88 CYS A CA 1
ATOM 705 C C . CYS A 1 88 ? 8.111 0.783 8.085 1.00 95.00 88 CYS A C 1
ATOM 707 O O . CYS A 1 88 ? 7.268 0.660 8.962 1.00 95.00 88 CYS A O 1
ATOM 709 N N . ASN A 1 89 ? 8.987 1.791 8.080 1.00 95.81 89 ASN A N 1
ATOM 710 C CA . ASN A 1 89 ? 9.035 2.833 9.110 1.00 95.81 89 ASN A CA 1
ATOM 711 C C . ASN A 1 89 ? 8.089 4.016 8.835 1.00 95.81 89 ASN A C 1
ATOM 713 O O . ASN A 1 89 ? 8.150 5.017 9.545 1.00 95.81 89 ASN A O 1
ATOM 717 N N . GLY A 1 90 ? 7.227 3.927 7.818 1.00 93.75 90 GLY A N 1
ATOM 718 C CA . GLY A 1 90 ? 6.234 4.960 7.519 1.00 93.75 90 GLY A CA 1
ATOM 719 C C . GLY A 1 90 ? 6.744 6.155 6.706 1.00 93.75 90 GLY A C 1
ATOM 720 O O . GLY A 1 90 ? 5.998 7.108 6.538 1.00 93.75 90 GLY A O 1
ATOM 721 N N . SER A 1 91 ? 7.959 6.117 6.147 1.00 92.62 91 SER A N 1
ATOM 722 C CA . SER A 1 91 ? 8.531 7.245 5.390 1.00 92.62 91 SER A CA 1
ATOM 723 C C . SER A 1 91 ? 7.766 7.560 4.101 1.00 92.62 91 SER A C 1
ATOM 725 O O . SER A 1 91 ? 7.593 6.694 3.244 1.00 92.62 91 SER A O 1
ATOM 727 N N . GLU A 1 92 ? 7.367 8.812 3.902 1.00 85.19 92 GLU A N 1
ATOM 728 C CA . GLU A 1 92 ? 6.701 9.271 2.673 1.00 85.19 92 GLU A CA 1
ATOM 729 C C . GLU A 1 92 ? 7.648 9.449 1.474 1.00 85.19 92 GLU A C 1
ATOM 731 O O . GLU A 1 92 ? 7.195 9.579 0.337 1.00 85.19 92 GLU A O 1
ATOM 736 N N . SER A 1 93 ? 8.961 9.476 1.708 1.00 89.62 93 SER A N 1
ATOM 737 C CA . SER A 1 93 ? 9.945 9.787 0.672 1.00 89.62 93 SER A CA 1
ATOM 738 C C . SER A 1 93 ? 10.010 8.713 -0.413 1.00 89.62 93 SER A C 1
ATOM 740 O O . SER A 1 93 ? 10.153 7.527 -0.107 1.00 89.62 93 SER A O 1
ATOM 742 N N . LEU A 1 94 ? 10.026 9.140 -1.677 1.00 94.44 94 LEU A N 1
ATOM 743 C CA . LEU A 1 94 ? 10.385 8.269 -2.794 1.00 94.44 94 LEU A CA 1
ATOM 744 C C . LEU A 1 94 ? 11.830 7.785 -2.651 1.00 94.44 94 LEU A C 1
ATOM 746 O O . LEU A 1 94 ? 12.718 8.550 -2.265 1.00 94.44 94 LEU A O 1
ATOM 750 N N . SER A 1 95 ? 12.068 6.516 -2.972 1.00 96.06 95 SER A N 1
ATOM 751 C CA . SER A 1 95 ? 13.418 5.955 -2.967 1.00 96.06 95 SER A CA 1
ATOM 752 C C . SER A 1 95 ? 14.232 6.443 -4.178 1.00 96.06 95 SER A C 1
ATOM 754 O O . SER A 1 95 ? 13.692 6.956 -5.161 1.00 96.06 95 SER A O 1
ATOM 756 N N . ALA A 1 96 ? 15.547 6.208 -4.166 1.00 96.50 96 ALA A N 1
ATOM 757 C CA . ALA A 1 96 ? 16.376 6.429 -5.354 1.00 96.50 96 ALA A CA 1
ATOM 758 C C . ALA A 1 96 ? 15.921 5.572 -6.556 1.00 96.50 96 ALA A C 1
ATOM 760 O O . ALA A 1 96 ? 15.953 6.042 -7.693 1.00 96.50 96 ALA A O 1
ATOM 761 N N . ASN A 1 97 ? 15.446 4.348 -6.303 1.00 95.88 97 ASN A N 1
ATOM 762 C CA . ASN A 1 97 ? 14.935 3.450 -7.339 1.00 95.88 97 ASN A CA 1
ATOM 763 C C . ASN A 1 97 ? 13.571 3.910 -7.872 1.00 95.88 97 ASN A C 1
ATOM 765 O O . ASN A 1 97 ? 13.313 3.762 -9.062 1.00 95.88 97 ASN A O 1
ATOM 769 N N . ASP A 1 98 ? 12.725 4.518 -7.034 1.00 96.50 98 ASP A N 1
ATOM 770 C CA . ASP A 1 98 ? 11.463 5.137 -7.463 1.00 96.50 98 ASP A CA 1
ATOM 771 C C . ASP A 1 98 ? 11.726 6.279 -8.443 1.00 96.50 98 ASP A C 1
ATOM 773 O O . ASP A 1 98 ? 11.108 6.360 -9.505 1.00 96.50 98 ASP A O 1
ATOM 777 N N . VAL A 1 99 ? 12.703 7.131 -8.120 1.00 96.25 99 VAL A N 1
ATOM 778 C CA . VAL A 1 99 ? 13.126 8.229 -8.996 1.00 96.25 99 VAL A CA 1
ATOM 779 C C . VAL A 1 99 ? 13.730 7.692 -10.297 1.00 96.25 99 VAL A C 1
ATOM 781 O O . VAL A 1 99 ? 13.406 8.196 -11.374 1.00 96.25 99 VAL A O 1
ATOM 784 N N . ALA A 1 100 ? 14.568 6.655 -10.227 1.00 95.75 100 ALA A N 1
ATOM 785 C CA . ALA A 1 100 ? 15.142 6.022 -11.414 1.00 95.75 100 ALA A CA 1
ATOM 786 C C . ALA A 1 100 ? 14.057 5.420 -12.326 1.00 95.75 100 ALA A C 1
ATOM 788 O O . ALA A 1 100 ? 14.075 5.660 -13.534 1.00 95.75 100 ALA A O 1
ATOM 789 N N . LEU A 1 101 ? 13.078 4.713 -11.751 1.00 93.75 101 LEU A N 1
ATOM 790 C CA . LEU A 1 101 ? 11.936 4.157 -12.477 1.00 93.75 101 LEU A CA 1
ATOM 791 C C . LEU A 1 101 ? 11.095 5.261 -13.125 1.00 93.75 101 LEU A C 1
ATOM 793 O O . LEU A 1 101 ? 10.764 5.168 -14.305 1.00 93.75 101 LEU A O 1
ATOM 797 N N . SER A 1 102 ? 10.797 6.330 -12.384 1.00 95.31 102 SER A N 1
ATOM 798 C CA . SER A 1 102 ? 10.055 7.483 -12.902 1.00 95.31 102 SER A CA 1
ATOM 799 C C . SER A 1 102 ? 10.747 8.125 -14.108 1.00 95.31 102 SER A C 1
ATOM 801 O O . SER A 1 102 ? 10.100 8.432 -15.112 1.00 95.31 102 SER A O 1
ATOM 803 N N . ASN A 1 103 ? 12.072 8.287 -14.047 1.00 95.81 103 ASN A N 1
ATOM 804 C CA . ASN A 1 103 ? 12.861 8.835 -15.149 1.00 95.81 103 ASN A CA 1
ATOM 805 C 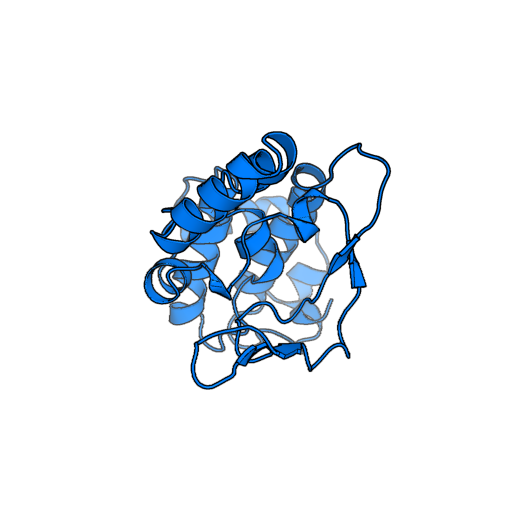C . ASN A 1 103 ? 12.860 7.905 -16.369 1.00 95.81 103 ASN A C 1
ATOM 807 O O . ASN A 1 103 ? 12.585 8.363 -17.477 1.00 95.81 103 ASN A O 1
ATOM 811 N N . ALA A 1 104 ? 13.078 6.602 -16.168 1.00 94.00 104 ALA A N 1
ATOM 812 C CA . ALA A 1 104 ? 13.046 5.618 -17.248 1.00 94.00 104 ALA A CA 1
ATOM 813 C C . ALA A 1 104 ? 11.667 5.545 -17.928 1.00 94.00 104 ALA A C 1
ATOM 815 O O . ALA A 1 104 ? 11.573 5.479 -19.154 1.00 94.00 104 ALA A O 1
ATOM 816 N N . LEU A 1 105 ? 10.579 5.616 -17.151 1.00 93.44 105 LEU A N 1
ATOM 817 C CA . LEU A 1 105 ? 9.223 5.696 -17.697 1.00 93.44 105 LEU A CA 1
ATOM 818 C C . LEU A 1 105 ? 9.013 6.986 -18.483 1.00 93.44 105 LEU A C 1
ATOM 820 O O . LEU A 1 105 ? 8.407 6.943 -19.548 1.00 93.44 105 LEU A O 1
ATOM 824 N N . ARG A 1 106 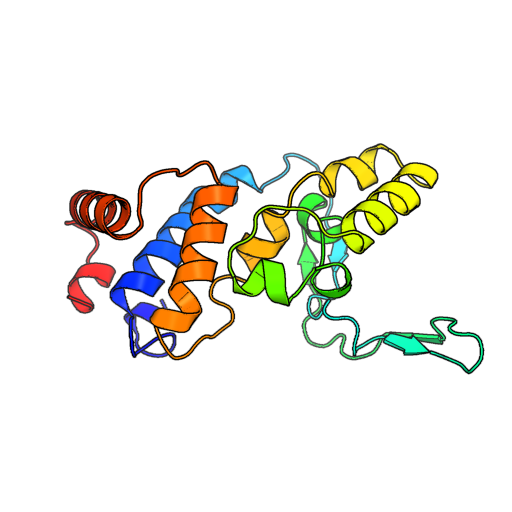? 9.545 8.117 -18.013 1.00 95.75 106 ARG A N 1
ATOM 825 C CA . ARG A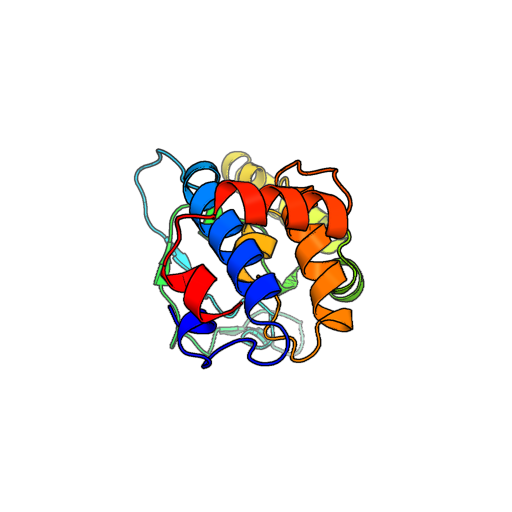 1 106 ? 9.388 9.422 -18.670 1.00 95.75 106 ARG A CA 1
ATOM 826 C C . ARG A 1 106 ? 10.026 9.464 -20.052 1.00 95.75 106 ARG A C 1
ATOM 828 O O . ARG A 1 106 ? 9.473 10.100 -20.944 1.00 95.75 106 ARG A O 1
ATOM 835 N N . GLU A 1 107 ? 11.142 8.764 -20.242 1.00 95.38 107 GLU A N 1
ATOM 836 C CA . GLU A 1 107 ? 11.777 8.590 -21.555 1.00 95.38 107 GLU A CA 1
ATOM 837 C C . GLU A 1 107 ? 10.897 7.803 -22.541 1.00 95.38 107 GLU A C 1
ATOM 839 O O . GLU A 1 107 ? 11.037 7.958 -23.754 1.00 95.38 107 GLU A O 1
ATOM 844 N N . LYS A 1 108 ? 9.979 6.965 -22.039 1.00 92.50 108 LYS A N 1
ATOM 845 C CA . LYS A 1 108 ? 9.027 6.193 -22.854 1.00 92.50 108 LYS A CA 1
ATOM 846 C C . LYS A 1 108 ? 7.692 6.908 -23.035 1.00 92.50 108 LYS A C 1
ATOM 848 O O . LYS A 1 108 ? 7.133 6.892 -24.127 1.00 92.50 108 LYS A O 1
ATOM 853 N N . SER A 1 109 ? 7.165 7.490 -21.964 1.00 93.19 109 SER A N 1
ATOM 854 C CA . SER A 1 109 ? 5.901 8.214 -21.921 1.00 93.19 109 SER A CA 1
ATOM 855 C C . SER A 1 109 ? 5.839 9.098 -20.676 1.00 93.19 109 SER A C 1
ATOM 857 O O . SER A 1 109 ? 5.886 8.627 -19.537 1.00 93.19 109 SER A O 1
ATOM 859 N N . THR A 1 110 ? 5.670 10.400 -20.893 1.00 93.06 110 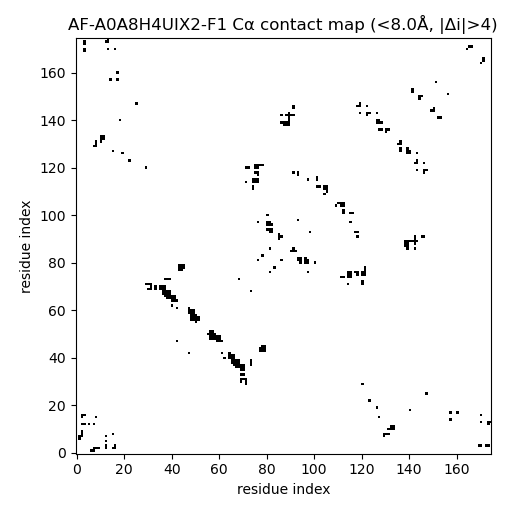THR A N 1
ATOM 860 C CA . THR A 1 110 ? 5.449 11.377 -19.820 1.00 93.06 110 THR A CA 1
ATOM 861 C C . THR A 1 110 ? 4.155 11.109 -19.052 1.00 93.06 110 THR A C 1
ATOM 863 O O . THR A 1 110 ? 4.110 11.337 -17.846 1.00 93.06 110 THR A O 1
ATOM 866 N N . GLU A 1 111 ? 3.131 10.593 -19.733 1.00 91.06 111 GLU A N 1
ATOM 867 C CA . GLU A 1 111 ? 1.855 10.192 -19.139 1.00 91.06 111 GLU A CA 1
ATOM 868 C C . GLU A 1 111 ? 2.053 9.042 -18.148 1.00 91.06 111 GLU A C 1
ATOM 870 O O . GLU A 1 111 ? 1.639 9.152 -16.998 1.00 91.06 111 GLU A O 1
ATOM 875 N N . LEU A 1 112 ? 2.778 7.985 -18.533 1.00 89.81 112 LEU A N 1
ATOM 876 C CA . LEU A 1 112 ? 3.031 6.850 -17.635 1.00 89.81 112 LEU A CA 1
ATOM 877 C C . LEU A 1 112 ? 3.862 7.257 -16.417 1.00 89.81 112 LEU A C 1
ATOM 879 O O . LEU A 1 112 ? 3.582 6.829 -15.300 1.00 89.81 112 LEU A O 1
ATOM 883 N N . ALA A 1 113 ? 4.855 8.127 -16.611 1.00 93.19 113 ALA A N 1
ATOM 884 C CA . ALA A 1 113 ? 5.656 8.635 -15.505 1.00 93.19 113 ALA A CA 1
ATOM 885 C C . ALA A 1 113 ? 4.829 9.444 -14.492 1.00 93.19 113 ALA A C 1
ATOM 887 O O . ALA A 1 113 ? 5.210 9.505 -13.322 1.00 93.19 113 ALA A O 1
ATOM 888 N N . 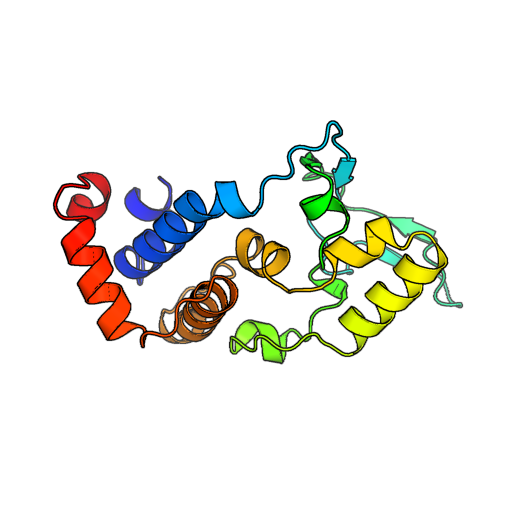SER A 1 114 ? 3.697 10.036 -14.891 1.00 92.75 114 SER A N 1
ATOM 889 C CA . SER A 1 114 ? 2.850 10.815 -13.978 1.00 92.75 114 SER A CA 1
ATOM 890 C C . SER A 1 114 ? 2.279 9.983 -12.819 1.00 92.75 114 SER A C 1
ATOM 892 O O . SER A 1 114 ? 2.108 10.509 -11.721 1.00 92.75 114 SER A O 1
ATOM 894 N N . TYR A 1 115 ? 2.108 8.668 -13.005 1.00 92.50 115 TYR A N 1
ATOM 895 C CA . TYR A 1 115 ? 1.623 7.751 -11.965 1.00 92.50 115 TYR A CA 1
ATOM 896 C C . TYR A 1 115 ? 2.673 7.396 -10.903 1.00 92.50 115 TYR A C 1
ATOM 898 O O . TYR A 1 115 ? 2.339 6.787 -9.889 1.00 92.50 115 TYR A O 1
ATOM 906 N N . THR A 1 116 ? 3.932 7.798 -11.097 1.00 94.19 116 THR A N 1
ATOM 907 C CA . THR A 1 116 ? 5.035 7.522 -10.156 1.00 94.19 116 THR A CA 1
ATOM 908 C C . THR A 1 116 ? 5.335 8.677 -9.197 1.00 94.19 116 THR A C 1
ATOM 910 O O . THR A 1 116 ? 6.330 8.644 -8.478 1.00 94.19 116 THR A O 1
ATOM 913 N N . GLY A 1 117 ? 4.493 9.718 -9.189 1.00 91.38 117 GLY A N 1
ATOM 914 C CA . GLY A 1 117 ? 4.722 10.940 -8.412 1.00 91.38 117 GLY A CA 1
ATOM 915 C C . GLY A 1 117 ? 4.577 10.787 -6.895 1.00 91.38 117 GLY A C 1
ATOM 916 O O . GLY A 1 117 ? 5.091 11.625 -6.156 1.00 91.38 117 GLY A O 1
ATOM 917 N N . ASP A 1 118 ? 3.899 9.741 -6.422 1.00 92.62 118 ASP A N 1
ATOM 918 C CA . ASP A 1 118 ? 3.709 9.467 -5.000 1.00 92.62 118 ASP A CA 1
ATOM 919 C C . ASP A 1 118 ? 3.643 7.959 -4.699 1.00 92.62 118 ASP A C 1
ATOM 921 O O . ASP A 1 118 ? 3.519 7.116 -5.589 1.00 92.62 118 ASP A O 1
ATOM 925 N N . GLY A 1 119 ? 3.739 7.617 -3.411 1.00 92.88 119 GLY A N 1
ATOM 926 C CA . GLY A 1 119 ? 3.636 6.244 -2.916 1.00 92.88 119 GLY A CA 1
ATOM 927 C C . GLY A 1 119 ? 2.219 5.798 -2.537 1.00 92.88 119 GLY A C 1
ATOM 928 O O . GLY A 1 119 ? 2.088 4.748 -1.903 1.00 92.88 119 GLY A O 1
ATOM 929 N N . LYS A 1 120 ? 1.156 6.556 -2.858 1.00 94.44 120 LYS A N 1
ATOM 930 C CA . LYS A 1 120 ? -0.210 6.276 -2.365 1.00 94.44 120 LYS A CA 1
ATOM 931 C C . LYS A 1 120 ? -0.713 4.915 -2.821 1.00 94.44 120 LYS A C 1
ATOM 933 O O . LYS A 1 120 ? -1.197 4.147 -1.996 1.00 94.44 120 LYS A O 1
ATOM 938 N N . MET A 1 121 ? -0.552 4.594 -4.108 1.00 93.62 121 MET A N 1
ATOM 939 C CA . MET A 1 121 ? -0.989 3.303 -4.659 1.00 93.62 121 MET A CA 1
ATOM 940 C C . MET A 1 121 ? -0.286 2.131 -3.982 1.00 93.62 121 MET A C 1
ATOM 942 O O . MET A 1 121 ? -0.941 1.182 -3.553 1.00 93.62 121 MET A O 1
ATOM 946 N N . ARG A 1 122 ? 1.038 2.222 -3.813 1.00 94.56 122 ARG A N 1
ATOM 947 C CA . ARG A 1 122 ? 1.826 1.208 -3.104 1.00 94.56 122 ARG A CA 1
ATOM 948 C C . ARG A 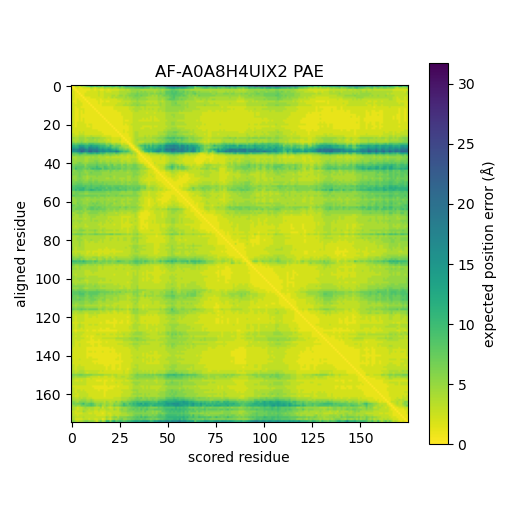1 122 ? 1.302 1.002 -1.684 1.00 94.56 122 ARG A C 1
ATOM 950 O O . ARG A 1 122 ? 1.053 -0.127 -1.280 1.00 94.56 122 ARG A O 1
ATOM 957 N N . ARG A 1 123 ? 1.107 2.091 -0.934 1.00 95.38 123 ARG A N 1
ATOM 958 C CA . ARG A 1 123 ? 0.628 2.045 0.457 1.00 95.38 123 ARG A CA 1
ATOM 959 C C . ARG A 1 123 ? -0.788 1.496 0.571 1.00 95.38 123 ARG A C 1
ATOM 961 O O . ARG A 1 123 ? -1.059 0.722 1.482 1.00 95.38 123 ARG A O 1
ATOM 968 N N . PHE A 1 124 ? -1.660 1.856 -0.365 1.00 95.06 124 PHE A N 1
ATOM 969 C CA . PHE A 1 124 ? -3.026 1.355 -0.421 1.00 95.06 124 PHE A CA 1
ATOM 970 C C . PHE A 1 124 ? -3.072 -0.171 -0.563 1.00 95.06 124 PHE A C 1
ATOM 972 O O . PHE A 1 124 ? -3.809 -0.825 0.170 1.00 95.06 124 PHE A O 1
ATOM 979 N N . PHE A 1 125 ? -2.268 -0.745 -1.464 1.00 91.81 125 PHE A N 1
ATOM 980 C CA . PHE A 1 125 ? -2.260 -2.195 -1.683 1.00 91.81 125 PHE A CA 1
ATOM 981 C C . PHE A 1 125 ? -1.440 -2.971 -0.661 1.00 91.81 125 PHE A C 1
ATOM 983 O O . PHE A 1 125 ? -1.823 -4.081 -0.300 1.00 91.81 125 PHE A O 1
ATOM 990 N N . TRP A 1 126 ? -0.330 -2.407 -0.187 1.00 92.75 126 TRP A N 1
ATOM 991 C CA . TRP A 1 126 ? 0.499 -3.079 0.808 1.00 92.75 126 TRP A CA 1
ATOM 992 C C . TRP A 1 126 ? -0.157 -3.096 2.194 1.00 92.75 126 TRP A C 1
ATOM 994 O O . TRP A 1 126 ? -0.005 -4.062 2.947 1.00 92.75 126 TRP A O 1
ATOM 1004 N N . GLY A 1 127 ? -0.931 -2.054 2.518 1.00 95.69 127 GLY A N 1
ATOM 1005 C CA . GLY A 1 127 ? -1.694 -1.965 3.756 1.00 95.69 127 GLY A CA 1
ATOM 1006 C C . GLY A 1 127 ? -0.799 -2.076 4.990 1.00 95.69 127 GLY A C 1
ATOM 1007 O O . GLY A 1 127 ? 0.240 -1.426 5.090 1.00 95.69 127 GLY A O 1
ATOM 1008 N N . LEU A 1 128 ? -1.204 -2.926 5.935 1.00 97.31 128 LEU A N 1
ATOM 1009 C CA . LEU A 1 128 ? -0.454 -3.185 7.170 1.00 97.31 128 LEU A CA 1
ATOM 1010 C C . LEU A 1 128 ? 0.521 -4.370 7.046 1.00 97.31 128 LEU A C 1
ATOM 1012 O O . LEU A 1 128 ? 0.833 -4.991 8.056 1.00 97.31 128 LEU A O 1
ATOM 1016 N N . ALA A 1 129 ? 0.930 -4.740 5.825 1.00 94.12 129 ALA A N 1
ATOM 1017 C CA . ALA A 1 129 ? 1.972 -5.738 5.535 1.00 94.12 129 ALA A CA 1
ATOM 1018 C C . ALA A 1 129 ? 1.831 -7.095 6.263 1.00 94.12 129 ALA A C 1
ATOM 1020 O O . ALA A 1 129 ? 2.816 -7.785 6.497 1.00 94.12 129 ALA A O 1
ATOM 1021 N N . LEU A 1 130 ? 0.598 -7.479 6.621 1.00 93.25 130 LEU A N 1
ATOM 1022 C CA . LEU A 1 130 ? 0.292 -8.648 7.464 1.00 93.25 130 LEU A CA 1
ATOM 1023 C C . LEU A 1 130 ? 1.075 -8.705 8.796 1.00 93.25 130 LEU A C 1
ATOM 1025 O O . LEU A 1 130 ? 1.284 -9.788 9.338 1.00 93.25 130 LEU A O 1
ATOM 1029 N N . GLU A 1 131 ? 1.470 -7.553 9.342 1.00 96.88 131 GLU A N 1
ATOM 1030 C CA . GLU A 1 131 ? 2.132 -7.465 10.645 1.00 96.88 131 GLU A CA 1
ATOM 1031 C C . GLU A 1 131 ? 1.275 -8.086 11.756 1.00 96.88 131 GLU A C 1
ATOM 1033 O O . GLU A 1 131 ? 0.056 -7.897 11.806 1.00 96.88 131 GLU A O 1
ATOM 1038 N N . THR A 1 132 ? 1.912 -8.822 12.666 1.00 95.56 132 THR A N 1
ATOM 1039 C CA . THR A 1 132 ? 1.222 -9.525 13.763 1.00 95.56 132 THR A CA 1
ATOM 1040 C C . THR A 1 132 ? 1.114 -8.691 15.032 1.00 95.56 132 THR A C 1
ATOM 1042 O O . THR A 1 132 ? 0.257 -8.960 15.867 1.00 95.56 132 THR A O 1
ATOM 1045 N N . GLU A 1 133 ? 1.946 -7.657 15.167 1.00 97.12 133 GLU A N 1
ATOM 1046 C CA . GLU A 1 133 ? 2.006 -6.786 16.339 1.00 97.12 133 GLU A CA 1
ATOM 1047 C C . GLU A 1 133 ? 1.713 -5.334 15.968 1.00 97.12 133 GLU A C 1
ATOM 1049 O O . GLU A 1 133 ? 2.191 -4.814 14.956 1.00 97.12 133 GLU A O 1
ATOM 1054 N N . TRP A 1 134 ? 0.962 -4.641 16.828 1.00 97.69 134 TRP A N 1
ATOM 1055 C CA . TRP A 1 134 ? 0.588 -3.254 16.555 1.00 97.69 134 TRP A CA 1
ATOM 1056 C C . TRP A 1 134 ? 1.794 -2.311 16.521 1.00 97.69 134 TRP A C 1
ATOM 1058 O O . TRP A 1 134 ? 1.808 -1.367 15.741 1.00 97.69 134 TRP A O 1
ATOM 1068 N N . SER A 1 135 ? 2.824 -2.565 17.327 1.00 97.25 135 SER A N 1
ATOM 1069 C CA . SER A 1 135 ? 4.045 -1.751 17.330 1.00 97.25 135 SER A CA 1
ATOM 1070 C C . SER A 1 135 ? 4.757 -1.751 15.973 1.00 97.25 135 SER A C 1
ATOM 1072 O O . SER A 1 135 ? 5.278 -0.711 15.575 1.00 97.25 135 SER A O 1
ATOM 1074 N N . SER A 1 136 ? 4.733 -2.874 15.250 1.00 97.00 136 SER A N 1
ATOM 1075 C CA . SER A 1 136 ? 5.272 -2.989 13.889 1.00 97.00 136 SER A CA 1
ATOM 1076 C C . SER A 1 136 ? 4.325 -2.406 12.836 1.00 97.00 136 SER A C 1
ATOM 1078 O O . SER A 1 136 ? 4.774 -1.822 11.854 1.00 97.00 136 SER A O 1
ATOM 1080 N N . ALA A 1 137 ? 3.010 -2.516 13.049 1.00 98.00 137 ALA A N 1
ATOM 1081 C CA . ALA A 1 137 ? 1.997 -2.003 12.126 1.00 98.00 137 ALA A CA 1
ATOM 1082 C C . ALA A 1 137 ? 1.755 -0.484 12.241 1.00 98.00 137 ALA A C 1
ATOM 1084 O O . ALA A 1 137 ? 1.318 0.147 11.280 1.00 98.00 137 ALA A O 1
ATOM 1085 N N . LEU A 1 138 ? 2.027 0.125 13.397 1.00 98.31 138 LEU A N 1
ATOM 1086 C CA . LEU A 1 138 ? 1.761 1.541 13.663 1.00 98.31 138 LEU A CA 1
ATOM 1087 C C . LEU A 1 138 ? 2.500 2.485 12.691 1.00 98.31 138 LEU A C 1
ATOM 1089 O O . LEU A 1 138 ? 1.854 3.389 12.155 1.00 98.31 138 LEU A O 1
ATOM 1093 N N . PRO A 1 139 ? 3.803 2.309 12.394 1.00 98.00 139 PRO A N 1
ATOM 1094 C CA . PRO A 1 139 ? 4.476 3.131 11.389 1.00 98.00 139 PRO A CA 1
ATOM 1095 C C . PRO A 1 139 ? 3.862 2.988 9.988 1.00 98.00 139 PRO A C 1
ATOM 1097 O O . PRO A 1 139 ? 3.754 3.979 9.266 1.00 98.00 139 PRO A O 1
ATOM 1100 N N . LEU A 1 140 ? 3.394 1.788 9.619 1.00 97.81 140 LEU A N 1
ATOM 1101 C CA . LEU A 1 140 ? 2.685 1.552 8.355 1.00 97.81 140 LEU A CA 1
ATOM 1102 C C . LEU A 1 140 ? 1.369 2.329 8.307 1.00 97.81 140 LEU A C 1
ATOM 1104 O O . LEU A 1 140 ? 1.098 3.017 7.324 1.00 97.81 140 LEU A O 1
ATOM 1108 N N . ALA A 1 141 ? 0.585 2.255 9.386 1.00 98.19 141 ALA A N 1
ATOM 1109 C CA . ALA A 1 141 ? -0.670 2.982 9.524 1.00 98.19 141 ALA A CA 1
ATOM 1110 C C . ALA A 1 141 ? -0.450 4.497 9.411 1.00 98.19 141 ALA A C 1
ATOM 1112 O O . ALA A 1 141 ? -1.107 5.145 8.602 1.00 98.19 141 ALA A O 1
ATOM 1113 N N . ASN A 1 142 ? 0.530 5.048 10.133 1.00 97.69 142 ASN A N 1
ATOM 1114 C CA . ASN A 1 142 ? 0.879 6.467 10.038 1.00 97.69 142 ASN A CA 1
ATOM 1115 C C . ASN A 1 142 ? 1.296 6.860 8.618 1.00 97.69 142 ASN A C 1
ATOM 1117 O O . ASN A 1 142 ? 0.808 7.857 8.098 1.00 97.69 142 ASN A O 1
ATOM 1121 N N . GLY A 1 143 ? 2.136 6.053 7.964 1.00 96.88 143 GLY A N 1
ATOM 1122 C CA . GLY A 1 143 ? 2.552 6.317 6.589 1.00 96.88 143 GLY A CA 1
ATOM 1123 C C . GLY A 1 143 ? 1.394 6.252 5.585 1.00 96.88 143 GLY A C 1
ATOM 1124 O O . GLY A 1 143 ? 1.394 6.996 4.608 1.00 96.88 143 GLY A O 1
ATOM 1125 N N . ILE A 1 144 ? 0.391 5.391 5.806 1.00 97.50 144 ILE A N 1
ATOM 1126 C CA . ILE A 1 144 ? -0.858 5.386 5.026 1.00 97.50 144 ILE A CA 1
ATOM 1127 C C . ILE A 1 144 ? -1.612 6.698 5.241 1.00 97.50 144 ILE A C 1
ATOM 1129 O O . ILE A 1 144 ? -1.898 7.390 4.270 1.00 97.50 144 ILE A O 1
ATOM 1133 N N . LEU A 1 145 ? -1.913 7.047 6.493 1.00 97.38 145 LEU A N 1
ATOM 1134 C CA . LEU A 1 145 ? -2.667 8.251 6.849 1.00 97.38 145 LEU A CA 1
ATOM 1135 C C . LEU A 1 145 ? -2.031 9.504 6.232 1.00 97.38 145 LEU A C 1
ATOM 1137 O O . LEU A 1 145 ? -2.681 10.243 5.489 1.00 97.38 145 LEU A O 1
ATOM 1141 N N . GLN A 1 146 ? -0.728 9.659 6.439 1.00 95.62 146 GLN A N 1
ATOM 1142 C CA . GLN A 1 146 ? 0.076 10.741 5.889 1.00 95.62 146 GLN A CA 1
ATOM 1143 C C . GLN A 1 146 ? 0.039 10.807 4.362 1.00 95.62 146 GLN A C 1
ATOM 1145 O O . GLN A 1 146 ? -0.180 11.878 3.795 1.00 95.62 146 GLN A O 1
ATOM 1150 N N . ALA A 1 147 ? 0.163 9.663 3.680 1.00 94.94 147 ALA A N 1
ATOM 1151 C CA . ALA A 1 147 ? 0.085 9.619 2.224 1.00 94.94 147 ALA A CA 1
ATOM 1152 C C . ALA A 1 147 ? -1.259 10.141 1.692 1.00 94.94 147 ALA A C 1
ATOM 1154 O O . ALA A 1 147 ? -1.297 10.685 0.593 1.00 94.94 147 ALA A O 1
ATOM 1155 N N . PHE A 1 148 ? -2.343 10.032 2.463 1.00 95.69 148 PHE A N 1
ATOM 1156 C CA . PHE A 1 148 ? -3.665 10.576 2.131 1.00 95.69 148 PHE A CA 1
ATOM 1157 C C . PHE A 1 148 ? -3.963 11.936 2.790 1.00 95.69 148 PHE A C 1
ATOM 1159 O O . PHE A 1 148 ? -5.101 12.404 2.742 1.00 95.69 148 PHE A O 1
ATOM 1166 N N . GLY A 1 149 ? -2.941 12.601 3.337 1.00 94.75 149 GLY A N 1
ATOM 1167 C CA . GLY A 1 149 ? -3.010 13.973 3.840 1.00 94.75 149 GLY A CA 1
ATOM 1168 C C . GLY A 1 149 ? -3.433 14.118 5.302 1.00 94.75 149 GLY A C 1
ATOM 1169 O O . GLY A 1 149 ? -3.563 15.252 5.767 1.00 94.75 149 GLY A O 1
ATOM 1170 N N . GLU A 1 150 ? -3.615 13.016 6.029 1.00 95.88 150 GLU A N 1
ATOM 1171 C CA . GLU A 1 150 ? -3.918 13.041 7.460 1.00 95.88 150 GLU A CA 1
ATOM 1172 C C . GLU A 1 150 ? -2.651 13.358 8.259 1.00 95.88 150 GLU A C 1
ATOM 1174 O O . GLU A 1 150 ? -1.612 12.715 8.100 1.00 95.88 150 GLU A O 1
ATOM 1179 N N . LYS A 1 151 ? -2.732 14.373 9.120 1.00 93.19 151 LYS A N 1
ATOM 1180 C CA . LYS A 1 151 ? -1.584 14.883 9.892 1.00 93.19 151 LYS A CA 1
ATOM 1181 C C . LYS A 1 151 ? -1.715 14.657 11.390 1.00 93.19 151 LYS A C 1
ATOM 1183 O O . LYS A 1 151 ? -0.759 14.906 12.124 1.00 93.19 151 LYS A O 1
ATOM 1188 N N . GLU A 1 152 ? -2.889 14.225 11.832 1.00 95.62 152 GLU A N 1
ATOM 1189 C CA . GLU A 1 152 ? -3.147 13.987 13.240 1.00 95.62 152 GLU A CA 1
ATOM 1190 C C . GLU A 1 152 ? -2.326 12.793 13.746 1.00 95.62 152 GLU A C 1
ATOM 1192 O O . GLU A 1 152 ? -2.161 11.800 13.028 1.00 95.62 152 GLU A O 1
ATOM 1197 N N . PRO A 1 153 ? -1.810 12.853 14.986 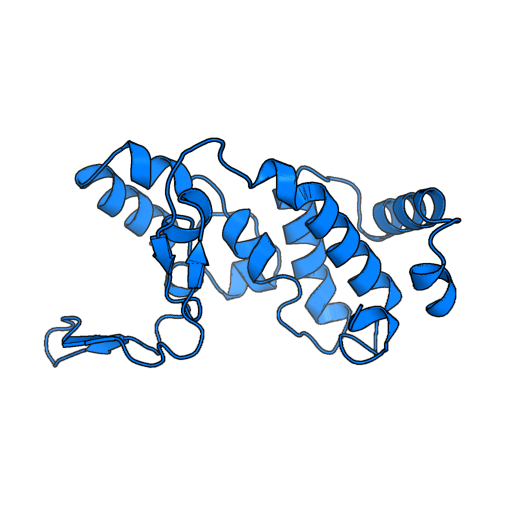1.00 96.06 153 PRO A N 1
ATOM 1198 C CA . PRO A 1 153 ? -1.228 11.690 15.635 1.00 96.06 153 PRO A CA 1
ATOM 1199 C C . PRO A 1 153 ? -2.231 10.534 15.700 1.00 96.06 153 PRO A C 1
ATOM 1201 O O . PRO A 1 153 ? -3.433 10.755 15.857 1.00 96.06 153 PRO A O 1
ATOM 1204 N N . TRP A 1 154 ? -1.723 9.299 15.651 1.00 97.50 154 TRP A N 1
ATOM 1205 C CA . TRP A 1 154 ? -2.550 8.089 15.624 1.00 97.50 154 TRP A CA 1
ATOM 1206 C C . TRP A 1 154 ? -3.647 8.063 16.696 1.00 97.50 154 TRP A C 1
ATOM 1208 O O . TRP A 1 154 ? -4.791 7.753 16.378 1.00 97.50 154 TRP A O 1
ATOM 1218 N N . ASP A 1 155 ? -3.320 8.382 17.951 1.00 97.56 155 ASP A N 1
ATOM 1219 C CA . ASP A 1 155 ? -4.286 8.299 19.052 1.00 97.56 155 ASP A CA 1
ATOM 1220 C C . ASP A 1 155 ? -5.435 9.304 18.877 1.00 97.56 155 ASP A C 1
ATOM 1222 O O . ASP A 1 155 ? -6.601 8.923 18.989 1.00 97.56 155 ASP A O 1
ATOM 1226 N N . THR A 1 156 ? -5.123 10.546 18.488 1.00 97.75 156 THR A N 1
ATOM 1227 C CA . THR A 1 156 ? -6.120 11.580 18.168 1.00 97.75 156 THR A CA 1
ATOM 1228 C C . THR A 1 156 ? -7.000 11.150 16.996 1.00 97.75 156 THR A C 1
ATOM 1230 O O . THR A 1 156 ? -8.230 11.159 17.095 1.00 97.75 156 THR A O 1
ATOM 1233 N N . TRP A 1 157 ? -6.373 10.707 15.901 1.00 98.12 157 TRP A N 1
ATOM 1234 C CA . TRP A 1 157 ? -7.080 10.245 14.709 1.00 98.12 157 TRP A CA 1
ATOM 1235 C C . TRP A 1 157 ? -8.002 9.064 15.036 1.00 98.12 157 TRP A C 1
ATOM 1237 O O . TRP A 1 157 ? -9.167 9.041 14.641 1.00 98.12 157 TRP A O 1
ATOM 1247 N N . LYS A 1 158 ? -7.522 8.096 15.824 1.00 97.62 158 LYS A N 1
ATOM 1248 C CA . LYS A 1 158 ? -8.297 6.929 16.254 1.00 97.62 158 LYS A CA 1
ATOM 1249 C C . LYS A 1 158 ? -9.531 7.336 17.056 1.00 97.62 158 LYS A C 1
ATOM 1251 O O . LYS A 1 158 ? -10.616 6.822 16.785 1.00 97.62 158 LYS A O 1
ATOM 1256 N N . GLU A 1 159 ? -9.395 8.228 18.033 1.00 96.69 159 GLU A N 1
ATOM 1257 C CA . GLU A 1 159 ? -10.528 8.703 18.839 1.00 96.69 159 GLU A CA 1
ATOM 1258 C C . GLU A 1 159 ? -11.594 9.403 17.986 1.00 96.69 159 GLU A C 1
ATOM 1260 O O . GLU A 1 159 ? -12.797 9.223 18.197 1.00 96.69 159 GLU A O 1
ATOM 1265 N N . GLU A 1 160 ? -11.174 10.181 16.990 1.00 95.81 160 GLU A N 1
ATOM 1266 C CA . GLU A 1 160 ? -12.071 10.789 16.005 1.00 95.81 160 GLU A CA 1
ATOM 1267 C C . GLU A 1 160 ? -12.795 9.747 15.158 1.00 95.81 160 GLU A C 1
ATOM 1269 O O . GLU A 1 160 ? -14.025 9.784 15.056 1.00 95.81 160 GLU A O 1
ATOM 1274 N N . GLN A 1 161 ? -12.069 8.775 14.603 1.00 95.50 161 GLN A N 1
ATOM 1275 C CA . GLN A 1 161 ? -12.685 7.730 13.788 1.00 95.50 161 GLN A CA 1
ATOM 1276 C C . GLN A 1 161 ? -13.657 6.864 14.591 1.00 95.50 161 GLN A C 1
ATOM 1278 O O . GLN A 1 161 ? -14.734 6.536 14.092 1.00 95.50 161 GLN A O 1
ATOM 1283 N N . LEU A 1 162 ? -13.340 6.540 15.848 1.00 95.12 162 LEU A N 1
ATOM 1284 C CA . LEU A 1 162 ? -14.251 5.806 16.730 1.00 95.12 162 LEU A CA 1
ATOM 1285 C C . LEU A 1 162 ? -15.557 6.575 16.969 1.00 95.12 162 LEU A C 1
ATOM 1287 O O . LEU A 1 162 ? -16.628 5.970 16.955 1.00 95.12 162 LEU A O 1
ATOM 1291 N N . ARG A 1 163 ? -15.496 7.905 17.131 1.00 93.19 163 ARG A N 1
ATOM 1292 C CA . ARG A 1 163 ? -16.697 8.749 17.251 1.00 93.19 163 ARG A CA 1
ATOM 1293 C C . ARG A 1 163 ? -17.528 8.751 15.971 1.00 93.19 163 ARG A C 1
ATOM 1295 O O . ARG A 1 163 ? -18.745 8.611 16.044 1.00 93.19 163 ARG A O 1
ATOM 1302 N N . HIS A 1 164 ? -16.892 8.853 14.806 1.00 90.12 164 HIS A N 1
ATOM 1303 C CA . HIS A 1 164 ? -17.599 8.801 13.522 1.00 90.12 164 HIS A CA 1
ATOM 1304 C C . HIS A 1 164 ? -18.214 7.424 13.230 1.00 90.12 164 HIS A C 1
ATOM 1306 O O . HIS A 1 164 ? -19.229 7.333 12.541 1.00 90.12 164 HIS A O 1
ATOM 1312 N N . CYS A 1 165 ? -17.638 6.353 13.778 1.00 88.19 165 CYS A N 1
ATOM 1313 C CA . CYS A 1 165 ? -18.061 4.978 13.525 1.00 88.19 165 CYS A CA 1
ATOM 1314 C C . CYS A 1 165 ? -18.973 4.386 14.612 1.00 88.19 165 CYS A C 1
ATOM 1316 O O . CYS A 1 165 ? -19.163 3.174 14.635 1.00 88.19 165 CYS A O 1
ATOM 1318 N N . GLN A 1 166 ? -19.571 5.198 15.491 1.00 84.56 166 GLN A N 1
ATOM 1319 C CA . GLN A 1 166 ? -20.413 4.707 16.598 1.00 84.56 166 GLN A CA 1
ATOM 1320 C C . GLN A 1 166 ? -21.603 3.834 16.158 1.00 84.56 166 GLN A C 1
ATOM 1322 O O . GLN A 1 166 ? -22.080 3.022 16.943 1.00 84.56 166 GLN A O 1
ATOM 1327 N N . GLY A 1 167 ? -22.081 3.989 14.920 1.00 87.31 167 GLY A N 1
ATOM 1328 C CA . GLY A 1 167 ? -23.150 3.164 14.344 1.00 87.31 167 GLY A CA 1
ATOM 1329 C C . GLY A 1 167 ? -22.672 1.973 13.504 1.00 87.31 167 GLY A C 1
ATOM 1330 O O . GLY A 1 167 ? -23.500 1.297 12.899 1.00 87.31 167 GLY A O 1
ATOM 1331 N N . ASP A 1 168 ? -21.364 1.729 13.394 1.00 92.12 168 ASP A N 1
ATOM 1332 C CA . ASP A 1 168 ? -20.826 0.633 12.584 1.00 92.12 168 ASP A CA 1
ATOM 1333 C C . ASP A 1 168 ? -20.892 -0.685 13.370 1.00 92.12 168 ASP A C 1
ATOM 1335 O O . ASP A 1 168 ? -20.010 -0.993 14.170 1.00 92.12 168 ASP A O 1
ATOM 1339 N N . GLU A 1 169 ? -21.941 -1.477 13.129 1.00 91.56 169 GLU A N 1
ATOM 1340 C CA . GLU A 1 169 ? -22.186 -2.754 13.818 1.00 91.56 169 GLU A CA 1
ATOM 1341 C C . GLU A 1 169 ? -20.975 -3.696 13.796 1.00 91.56 169 GLU A C 1
ATOM 1343 O O . GLU A 1 169 ? -20.712 -4.383 14.779 1.00 91.56 169 GLU A O 1
ATOM 1348 N N . ARG A 1 170 ? -20.197 -3.710 12.706 1.00 90.44 170 ARG A N 1
ATOM 1349 C CA . ARG A 1 170 ? -19.021 -4.585 12.586 1.00 90.44 170 ARG A CA 1
ATOM 1350 C C . ARG A 1 170 ? -17.826 -4.087 13.386 1.00 90.44 170 ARG A C 1
ATOM 1352 O O . ARG A 1 170 ? -16.996 -4.891 13.799 1.00 90.44 170 ARG A O 1
ATOM 1359 N N . LEU A 1 171 ? -17.708 -2.778 13.580 1.00 91.56 171 LEU A N 1
ATOM 1360 C CA . LEU A 1 171 ? -16.712 -2.233 14.495 1.00 91.56 171 LEU A CA 1
ATOM 1361 C C . LEU A 1 171 ? -17.130 -2.482 15.946 1.00 91.56 171 LEU A C 1
ATOM 1363 O O . LEU A 1 171 ? -16.289 -2.842 16.761 1.00 91.56 171 LEU A O 1
ATOM 1367 N N . LEU A 1 172 ? -18.423 -2.353 16.256 1.00 89.12 172 LEU A N 1
ATOM 1368 C CA . LEU A 1 172 ? -18.956 -2.616 17.594 1.00 89.12 172 LEU A CA 1
ATOM 1369 C C . LEU A 1 172 ? -18.722 -4.063 18.045 1.00 89.12 172 LEU A C 1
ATOM 1371 O O . LEU A 1 172 ? -18.508 -4.286 19.228 1.00 89.12 172 LEU A O 1
ATOM 1375 N N . THR A 1 173 ? -18.693 -5.041 17.131 1.00 89.88 173 THR A N 1
ATOM 1376 C CA . THR A 1 173 ? -18.338 -6.432 17.479 1.00 89.88 173 THR A CA 1
ATOM 1377 C C . THR A 1 173 ? -16.873 -6.629 17.886 1.00 89.88 173 THR A C 1
ATOM 1379 O O . THR A 1 173 ? -16.519 -7.713 18.340 1.00 89.88 173 THR A O 1
ATOM 1382 N N . LEU A 1 174 ? -16.014 -5.624 17.688 1.00 88.62 174 LEU A N 1
ATOM 1383 C CA . LEU A 1 174 ? -14.580 -5.672 17.990 1.00 88.62 174 LEU A CA 1
ATOM 1384 C C . LEU A 1 174 ? -14.181 -4.884 19.249 1.00 88.62 174 LEU A C 1
ATOM 1386 O O . LEU A 1 174 ? -13.017 -4.964 19.646 1.00 88.62 174 LEU A O 1
ATOM 1390 N N . LEU A 1 175 ? -15.100 -4.095 19.816 1.00 85.31 175 LEU A N 1
ATOM 1391 C CA . LEU A 1 175 ? -14.904 -3.290 21.029 1.00 85.31 175 LEU A CA 1
ATOM 1392 C C . LEU A 1 175 ? -15.333 -4.069 22.276 1.00 85.31 175 LEU A C 1
ATOM 1394 O O . LEU A 1 175 ? -14.635 -3.918 23.302 1.00 85.31 175 LEU A O 1
#